Protein AF-A0A8J8BZ81-F1 (afdb_monomer)

Solvent-accessible surface area (backbone atoms only — not comparable to full-atom values): 2572 Å² total; per-residue (Å²): 132,87,57,73,70,46,77,48,79,47,65,31,39,84,41,91,99,47,33,45,67,100,47,66,69,94,46,58,73,38,78,45,78,49,76,41,65,61,132

Foldseek 3Di:
DFAWDDKDKDAWDDDVVAIDPRDHPVRHGPIDIDTDTDD

Structure (mmCIF, N/CA/C/O backbone):
data_AF-A0A8J8BZ81-F1
#
_entry.id   AF-A0A8J8BZ81-F1
#
loop_
_atom_site.group_PDB
_atom_site.id
_atom_site.type_symbol
_atom_site.label_atom_id
_atom_site.label_alt_id
_atom_site.label_comp_id
_atom_site.label_asym_id
_atom_site.label_entity_id
_atom_site.label_seq_id
_atom_site.pdbx_PDB_ins_code
_atom_site.Cartn_x
_ato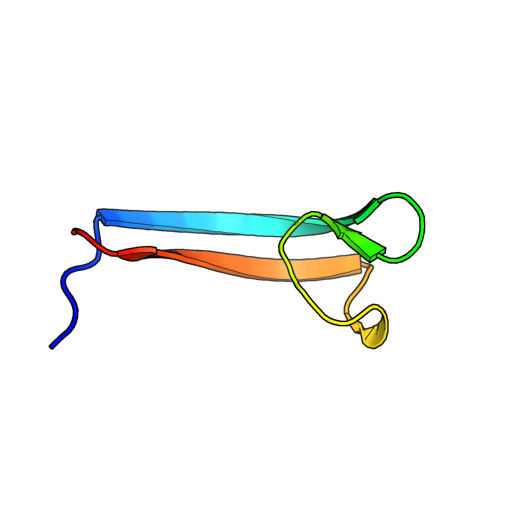m_site.Cartn_y
_atom_site.Cartn_z
_atom_site.occupancy
_atom_site.B_iso_or_equiv
_atom_site.auth_seq_id
_atom_site.auth_comp_id
_atom_site.auth_asym_id
_atom_site.auth_atom_id
_atom_site.pdbx_PDB_model_num
ATOM 1 N N . THR A 1 1 ? -10.2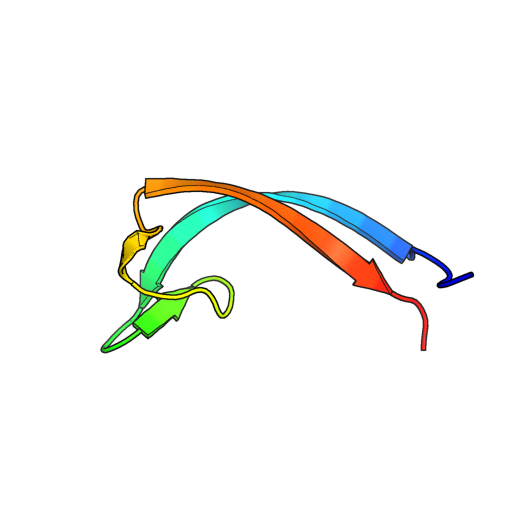55 -5.963 16.245 1.00 77.94 1 THR A N 1
ATOM 2 C CA . THR A 1 1 ? -10.341 -5.019 15.119 1.00 77.94 1 THR A CA 1
ATOM 3 C C . THR A 1 1 ? -9.146 -4.122 15.211 1.00 77.94 1 THR A C 1
ATOM 5 O O . THR A 1 1 ? -8.896 -3.636 16.305 1.00 77.94 1 THR A O 1
ATOM 8 N N . ASP A 1 2 ? -8.404 -3.955 14.124 1.00 86.62 2 ASP A N 1
ATOM 9 C CA . ASP A 1 2 ? -7.236 -3.078 14.135 1.00 86.62 2 ASP A CA 1
ATOM 10 C C . ASP A 1 2 ? -7.689 -1.613 14.133 1.00 86.62 2 ASP A C 1
ATOM 12 O O . ASP A 1 2 ? -8.605 -1.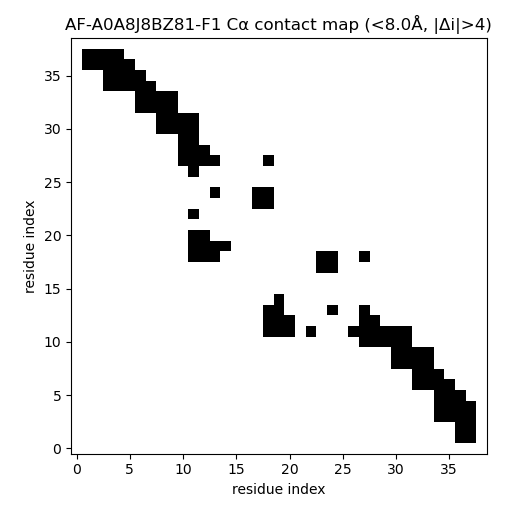242 13.391 1.00 86.62 2 ASP A O 1
ATOM 16 N N . GLU A 1 3 ? -7.079 -0.782 14.979 1.00 93.44 3 GLU A N 1
ATOM 17 C CA . GLU A 1 3 ? -7.337 0.657 14.981 1.00 93.44 3 GLU A CA 1
ATOM 18 C C . GLU A 1 3 ? -6.527 1.331 13.873 1.00 93.44 3 GLU A C 1
ATOM 20 O O . GLU A 1 3 ? -5.297 1.330 13.887 1.00 93.44 3 GLU A O 1
ATOM 25 N N . VAL A 1 4 ? -7.224 1.914 12.899 1.00 92.81 4 VAL A N 1
ATOM 26 C CA . VAL A 1 4 ? -6.605 2.625 11.778 1.00 92.81 4 VAL A CA 1
ATOM 27 C C . VAL A 1 4 ? -6.348 4.078 12.168 1.00 92.81 4 VAL A C 1
ATOM 29 O O . VAL A 1 4 ? -7.269 4.785 12.570 1.00 92.81 4 VAL A O 1
ATOM 32 N N . GLU A 1 5 ? -5.105 4.522 12.009 1.00 94.50 5 GLU A N 1
ATOM 33 C CA . GLU A 1 5 ? -4.680 5.908 12.223 1.00 94.50 5 GLU A CA 1
ATOM 34 C C . GLU A 1 5 ? -4.908 6.730 10.947 1.00 94.50 5 GLU A C 1
ATOM 36 O O . GLU A 1 5 ? -5.589 7.753 10.963 1.00 94.50 5 GLU A O 1
ATOM 41 N N . ILE A 1 6 ? -4.372 6.269 9.807 1.00 91.44 6 ILE A N 1
ATOM 42 C CA . ILE A 1 6 ? -4.443 6.995 8.529 1.00 91.44 6 ILE A CA 1
ATOM 43 C C . ILE A 1 6 ? -4.625 6.016 7.368 1.00 91.44 6 ILE A C 1
ATOM 45 O O . ILE A 1 6 ? -3.954 4.987 7.291 1.00 91.44 6 ILE A O 1
ATOM 49 N N . VAL A 1 7 ? -5.469 6.399 6.406 1.00 93.19 7 VAL A N 1
ATOM 50 C CA . VAL A 1 7 ? -5.532 5.785 5.073 1.00 93.19 7 VAL A CA 1
ATOM 51 C C . VAL A 1 7 ? -5.208 6.839 4.026 1.00 93.19 7 VAL A C 1
ATOM 53 O O . VAL A 1 7 ? -5.807 7.914 4.020 1.00 93.19 7 VAL A O 1
ATOM 56 N N . TYR A 1 8 ? -4.283 6.537 3.117 1.00 92.56 8 TYR A N 1
ATOM 57 C CA . TYR A 1 8 ? -3.982 7.429 1.998 1.00 92.56 8 TYR A CA 1
ATOM 58 C C . TYR A 1 8 ? -3.636 6.669 0.718 1.00 92.56 8 TYR A C 1
ATOM 60 O O . TYR A 1 8 ? -3.180 5.525 0.742 1.00 92.56 8 TYR A O 1
ATOM 68 N N . GLU A 1 9 ? -3.868 7.322 -0.419 1.00 90.06 9 GLU A N 1
ATOM 69 C CA . GLU A 1 9 ? -3.586 6.773 -1.742 1.00 90.06 9 GLU A CA 1
ATOM 70 C C . GLU A 1 9 ? -2.173 7.140 -2.211 1.00 90.06 9 GLU A C 1
ATOM 72 O O . GLU A 1 9 ? -1.718 8.277 -2.051 1.00 90.06 9 GLU A O 1
ATOM 77 N N . LYS A 1 10 ? -1.483 6.189 -2.846 1.00 91.19 10 LYS A N 1
ATOM 78 C CA . LYS A 1 10 ? -0.196 6.438 -3.503 1.00 91.19 10 LYS A CA 1
ATOM 79 C C . LYS A 1 10 ? -0.027 5.588 -4.761 1.00 91.19 10 LYS A C 1
ATOM 81 O O . LYS A 1 10 ? -0.710 4.587 -4.961 1.00 91.19 10 LYS A O 1
ATOM 86 N N . ARG A 1 11 ? 0.927 5.975 -5.610 1.00 92.00 11 ARG A N 1
ATOM 87 C CA . ARG A 1 11 ? 1.449 5.126 -6.690 1.00 92.00 11 ARG A CA 1
ATOM 88 C C . ARG A 1 11 ? 2.743 4.454 -6.254 1.00 92.00 11 ARG A C 1
ATOM 90 O O . ARG A 1 11 ? 3.607 5.110 -5.669 1.00 92.00 11 ARG A O 1
ATOM 97 N N . ILE A 1 12 ? 2.887 3.174 -6.584 1.00 91.25 12 ILE A N 1
ATOM 98 C CA . ILE A 1 12 ? 4.136 2.442 -6.351 1.00 91.25 12 ILE A CA 1
ATOM 99 C C . ILE A 1 12 ? 5.192 2.939 -7.343 1.00 91.25 12 ILE A C 1
ATOM 101 O O . ILE A 1 12 ? 4.988 2.877 -8.559 1.00 91.25 12 ILE A O 1
ATOM 105 N N . THR A 1 13 ? 6.332 3.401 -6.826 1.00 91.00 13 THR A N 1
ATOM 106 C CA . THR A 1 13 ? 7.475 3.871 -7.627 1.00 91.00 13 THR A CA 1
ATOM 107 C C . THR A 1 13 ? 8.686 2.955 -7.442 1.00 91.00 13 THR A C 1
ATOM 109 O O . THR A 1 13 ? 8.852 2.407 -6.353 1.00 91.00 13 THR A O 1
ATOM 112 N N . PRO A 1 14 ? 9.579 2.812 -8.434 1.00 88.38 14 PRO A N 1
ATOM 113 C CA . PRO A 1 14 ? 10.844 2.103 -8.243 1.00 88.38 14 PRO A CA 1
ATOM 114 C C . PRO A 1 14 ? 11.700 2.738 -7.134 1.00 88.38 14 PRO A C 1
ATOM 116 O O . PRO A 1 14 ? 11.712 3.962 -6.980 1.00 88.38 14 PRO A O 1
ATOM 119 N N . PHE A 1 15 ? 12.427 1.919 -6.374 1.00 87.94 15 PHE A N 1
ATOM 120 C CA . PHE A 1 15 ? 13.428 2.382 -5.410 1.00 87.94 15 PHE A CA 1
ATOM 121 C C . PHE A 1 15 ? 14.579 1.371 -5.315 1.00 87.94 15 PHE A C 1
ATOM 123 O O . PHE A 1 15 ? 14.444 0.314 -4.701 1.00 87.94 15 PHE A O 1
ATOM 130 N N . GLY A 1 16 ? 15.711 1.680 -5.956 1.00 85.88 16 GLY A N 1
ATOM 131 C CA . GLY A 1 16 ? 16.859 0.772 -6.045 1.00 85.88 16 GLY A CA 1
ATOM 132 C C . GLY A 1 16 ? 16.476 -0.585 -6.649 1.00 85.88 16 GLY A C 1
ATOM 133 O O . GLY A 1 16 ? 15.842 -0.652 -7.700 1.00 85.88 16 GLY A O 1
ATOM 134 N N . ASN A 1 17 ? 16.816 -1.670 -5.946 1.00 85.38 17 ASN A N 1
ATOM 135 C CA . ASN A 1 17 ? 16.417 -3.035 -6.303 1.00 85.38 17 ASN A CA 1
ATOM 136 C C . ASN A 1 17 ? 15.005 -3.418 -5.821 1.00 85.38 17 ASN A C 1
ATOM 138 O O . ASN A 1 17 ? 14.640 -4.583 -5.964 1.00 85.38 17 ASN A O 1
ATOM 142 N N . GLY A 1 18 ? 14.215 -2.490 -5.275 1.00 81.44 18 GLY A N 1
ATOM 143 C CA . GLY A 1 18 ? 12.863 -2.710 -4.755 1.00 81.44 18 GLY A CA 1
ATOM 144 C C . GLY A 1 18 ? 11.848 -1.681 -5.265 1.00 81.44 18 GLY A C 1
ATOM 145 O O . GLY A 1 18 ? 12.057 -1.019 -6.286 1.00 81.44 18 GLY A O 1
ATOM 146 N N . ALA A 1 19 ? 10.729 -1.559 -4.554 1.00 88.00 19 ALA A N 1
ATOM 147 C CA . ALA A 1 19 ? 9.719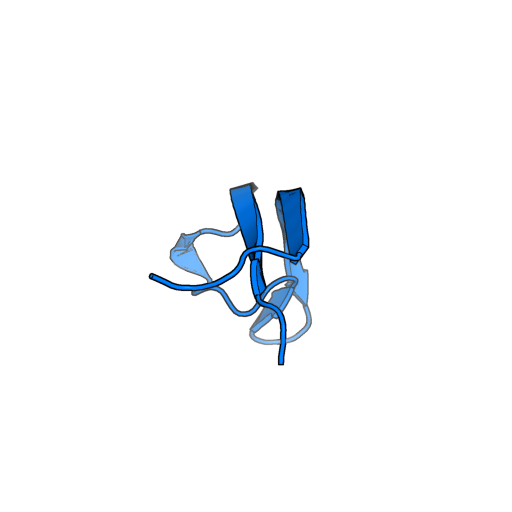 -0.534 -4.784 1.00 88.00 19 ALA A CA 1
ATOM 148 C C . ALA A 1 19 ? 9.550 0.338 -3.530 1.00 88.00 19 ALA A C 1
ATOM 150 O O . ALA A 1 19 ? 9.882 -0.073 -2.423 1.00 88.00 19 ALA A O 1
ATOM 151 N N . LYS A 1 2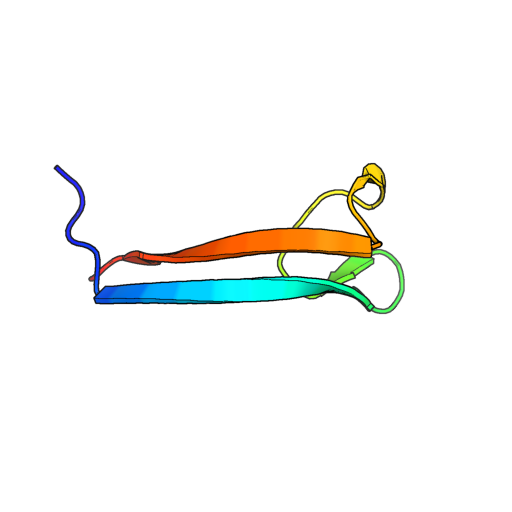0 ? 9.064 1.564 -3.716 1.00 79.88 20 LYS A N 1
ATOM 152 C CA . LYS A 1 20 ? 8.720 2.502 -2.645 1.00 79.88 20 LYS A CA 1
ATOM 153 C C . LYS A 1 20 ? 7.279 2.228 -2.224 1.00 79.88 20 LYS A C 1
ATOM 155 O O . LYS A 1 20 ? 6.414 2.200 -3.098 1.00 79.88 20 LYS A O 1
ATOM 160 N N . VAL A 1 21 ? 7.031 2.108 -0.915 1.00 80.75 21 VAL A N 1
ATOM 161 C CA . VAL A 1 21 ? 5.962 1.262 -0.334 1.00 80.75 21 VAL A CA 1
ATOM 162 C C . VAL A 1 21 ? 6.385 -0.196 -0.517 1.00 80.75 21 VAL A C 1
ATOM 164 O O . VAL A 1 21 ? 6.545 -0.599 -1.663 1.00 80.75 21 VAL A O 1
ATOM 167 N N . ASP A 1 22 ? 6.643 -0.930 0.577 1.00 78.12 22 ASP A N 1
ATOM 168 C CA . ASP A 1 22 ? 7.207 -2.299 0.604 1.00 78.12 22 ASP A CA 1
ATOM 169 C C . ASP A 1 22 ? 6.305 -3.325 -0.106 1.00 78.12 22 ASP A C 1
ATOM 171 O O . ASP A 1 22 ? 5.673 -4.195 0.489 1.00 78.12 22 ASP A O 1
ATOM 175 N N . ALA A 1 23 ? 6.214 -3.195 -1.422 1.00 87.12 23 ALA A N 1
ATOM 176 C CA . ALA A 1 23 ? 5.348 -3.945 -2.301 1.00 87.12 23 ALA A CA 1
ATOM 177 C C . ALA A 1 23 ? 6.200 -4.699 -3.335 1.00 87.12 23 ALA A C 1
ATOM 179 O O . ALA A 1 23 ? 7.230 -4.194 -3.797 1.00 87.12 23 ALA A O 1
ATOM 180 N N . PRO A 1 24 ? 5.778 -5.903 -3.760 1.00 89.56 24 PRO A N 1
ATOM 181 C CA . PRO A 1 24 ? 6.460 -6.635 -4.822 1.00 89.56 24 PRO A CA 1
ATOM 182 C C . PRO A 1 24 ? 6.579 -5.831 -6.128 1.00 89.56 24 PRO A C 1
ATOM 184 O O . PRO A 1 24 ? 5.630 -5.168 -6.548 1.00 89.56 24 PRO A O 1
ATOM 187 N N . LYS A 1 25 ? 7.708 -5.980 -6.844 1.00 90.31 25 LYS A N 1
ATOM 188 C CA . LYS A 1 25 ? 7.998 -5.258 -8.106 1.00 90.31 25 LYS A CA 1
ATOM 189 C C . LYS A 1 25 ? 6.899 -5.362 -9.164 1.00 90.31 25 LYS A C 1
ATOM 191 O O . LYS A 1 25 ? 6.701 -4.424 -9.927 1.00 90.31 25 LYS A O 1
ATOM 196 N N . ARG A 1 26 ? 6.173 -6.486 -9.197 1.00 92.50 26 ARG A N 1
ATOM 197 C CA . ARG A 1 26 ? 5.066 -6.732 -10.139 1.00 92.50 26 ARG A CA 1
ATOM 198 C C . ARG A 1 26 ? 3.913 -5.724 -10.031 1.00 92.50 26 ARG A C 1
ATOM 200 O O . ARG A 1 26 ? 3.051 -5.725 -10.895 1.00 92.50 26 ARG A O 1
ATOM 207 N N . TYR A 1 27 ? 3.890 -4.894 -8.987 1.00 92.31 27 TYR A N 1
ATOM 208 C CA . TYR A 1 27 ? 2.868 -3.871 -8.766 1.00 92.31 27 TYR A CA 1
ATOM 209 C C . TYR A 1 27 ? 3.362 -2.433 -9.009 1.00 92.31 27 TYR A C 1
ATOM 211 O O . TYR A 1 27 ? 2.631 -1.485 -8.727 1.00 92.31 27 TYR A O 1
ATOM 219 N N . ILE A 1 28 ? 4.585 -2.233 -9.516 1.00 92.69 28 ILE A N 1
ATOM 220 C CA . ILE A 1 28 ? 5.067 -0.898 -9.905 1.00 92.69 28 ILE A CA 1
ATOM 221 C C . ILE A 1 28 ? 4.107 -0.283 -10.935 1.00 92.69 28 ILE A C 1
ATOM 223 O O . ILE A 1 28 ? 3.748 -0.927 -11.915 1.00 92.69 28 ILE A O 1
ATOM 227 N N . GLY A 1 29 ? 3.707 0.974 -10.711 1.00 90.19 29 GLY A N 1
ATOM 228 C CA . GLY A 1 29 ? 2.726 1.684 -11.542 1.00 90.19 29 GLY A CA 1
ATOM 229 C C . GLY A 1 29 ? 1.275 1.555 -11.068 1.00 90.19 29 GLY A C 1
ATOM 230 O O . GLY A 1 29 ? 0.439 2.375 -11.454 1.00 90.19 29 GLY A O 1
ATOM 231 N N . ASN A 1 30 ? 0.975 0.610 -10.175 1.00 94.31 30 ASN A N 1
ATOM 232 C CA . ASN A 1 30 ? -0.369 0.458 -9.629 1.00 94.31 30 ASN A CA 1
ATOM 233 C C . ASN A 1 30 ? -0.676 1.559 -8.601 1.00 94.31 30 ASN A C 1
ATOM 235 O O . ASN A 1 30 ? 0.205 2.045 -7.880 1.00 94.31 30 ASN A O 1
ATOM 239 N N . ARG A 1 31 ? -1.960 1.928 -8.517 1.00 94.25 31 ARG A N 1
ATOM 240 C CA . ARG A 1 31 ? -2.517 2.698 -7.397 1.00 94.25 31 ARG A CA 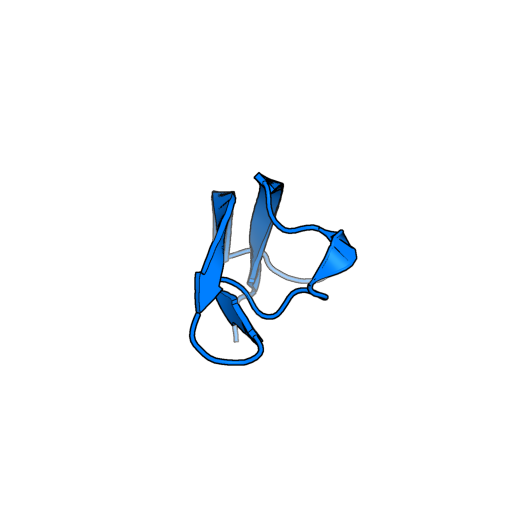1
ATOM 241 C C . ARG A 1 31 ? -2.730 1.756 -6.217 1.00 94.25 31 ARG A C 1
ATOM 243 O O . ARG A 1 31 ? -3.240 0.652 -6.404 1.00 94.25 31 ARG A O 1
ATOM 250 N N . VAL A 1 32 ? -2.350 2.196 -5.024 1.00 93.19 32 VAL A N 1
ATOM 251 C CA . VAL A 1 32 ? -2.521 1.445 -3.777 1.00 93.19 32 VAL A CA 1
ATOM 252 C C . VAL A 1 32 ? 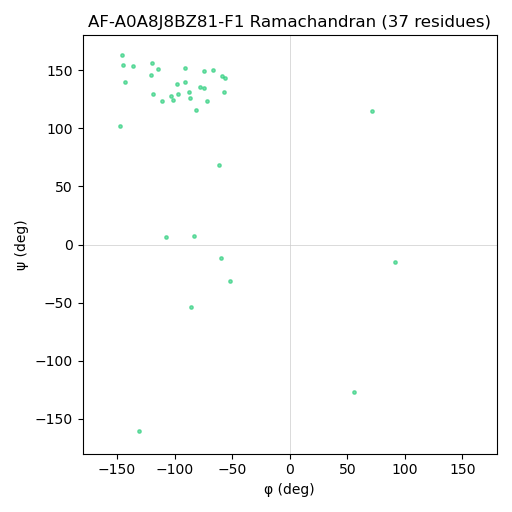-3.034 2.350 -2.666 1.00 93.19 32 VAL A C 1
ATOM 254 O O . VAL A 1 32 ? -2.760 3.552 -2.659 1.00 93.19 32 VAL A O 1
ATOM 257 N N . TYR A 1 33 ? -3.731 1.746 -1.709 1.00 92.94 33 TYR A N 1
ATOM 258 C CA . TYR A 1 33 ? -4.028 2.362 -0.423 1.00 92.94 33 TYR A CA 1
ATOM 259 C C . TYR A 1 33 ? -3.011 1.883 0.608 1.00 92.94 33 TYR A C 1
ATOM 261 O O . TYR A 1 33 ? -2.772 0.682 0.733 1.00 92.94 33 TYR A O 1
ATOM 269 N N . VAL A 1 34 ? -2.412 2.825 1.331 1.00 90.75 34 VAL A N 1
ATOM 270 C CA . VAL A 1 34 ? -1.553 2.542 2.480 1.00 90.75 34 VAL A CA 1
ATOM 271 C C . VAL A 1 34 ? -2.357 2.830 3.737 1.00 90.75 34 VAL A C 1
ATOM 273 O O . VAL A 1 34 ? -2.928 3.912 3.874 1.00 90.75 34 VAL A O 1
ATOM 276 N N . ILE A 1 35 ? -2.400 1.848 4.632 1.00 92.62 35 ILE A N 1
ATOM 277 C CA . ILE A 1 35 ? -3.088 1.925 5.917 1.00 92.62 35 ILE A CA 1
ATOM 278 C C . ILE A 1 35 ? -2.011 1.932 7.000 1.00 92.62 35 ILE A C 1
ATOM 280 O O . ILE A 1 35 ? -1.166 1.039 7.038 1.00 92.62 35 ILE A O 1
ATOM 284 N N . ILE A 1 36 ? -2.026 2.954 7.848 1.00 89.88 36 ILE A N 1
ATOM 285 C CA . ILE A 1 36 ? -1.202 3.034 9.053 1.00 89.88 36 ILE A CA 1
ATOM 286 C C . ILE A 1 36 ? -2.106 2.675 10.228 1.00 89.88 36 ILE A C 1
ATOM 288 O O . ILE A 1 36 ? -3.162 3.283 10.397 1.00 89.88 36 ILE A O 1
ATOM 292 N N . LEU A 1 37 ? -1.705 1.676 11.008 1.00 94.12 37 LEU A N 1
ATOM 293 C CA . LEU A 1 37 ? -2.396 1.264 12.227 1.00 94.12 37 LEU A CA 1
ATOM 294 C C . LEU A 1 37 ? -1.830 2.024 13.429 1.00 94.12 37 LEU A C 1
ATOM 296 O O . LEU A 1 37 ? -0.655 2.405 13.421 1.00 94.12 37 LEU A O 1
ATOM 300 N N . LYS A 1 38 ? -2.655 2.231 14.455 1.00 91.00 38 LYS A N 1
ATOM 301 C CA . LYS A 1 38 ? -2.179 2.697 15.760 1.00 91.00 38 LYS A CA 1
ATOM 302 C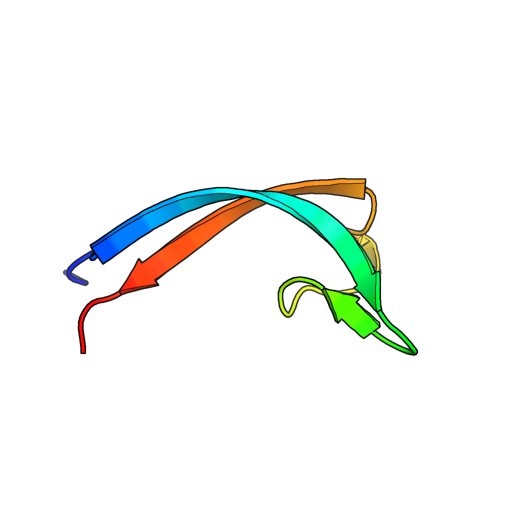 C . LYS A 1 38 ? -1.306 1.627 16.417 1.00 91.00 38 LYS A C 1
ATOM 304 O O . LYS A 1 38 ? -1.480 0.439 16.149 1.00 91.00 38 LYS A O 1
ATOM 309 N N . GLN A 1 39 ? -0.353 2.078 17.232 1.00 81.44 39 GLN A N 1
AT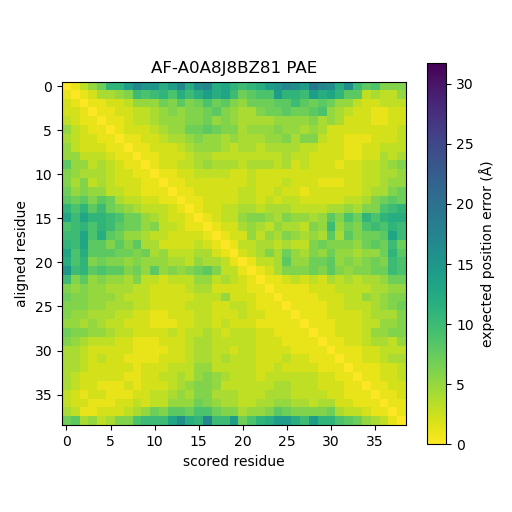OM 310 C CA . GLN A 1 39 ? 0.507 1.204 18.036 1.00 81.44 39 GLN A CA 1
ATOM 311 C C . GLN A 1 39 ? -0.253 0.572 19.197 1.00 81.44 39 GLN A C 1
ATOM 313 O O . GLN A 1 39 ? -1.120 1.268 19.771 1.00 81.44 39 GLN A O 1
#

Secondary structure (DSSP, 8-state):
-PPEEEEEEEE-EEETTEEESS--GGGTT-EEEEEEEP-

Sequence (39 aa):
TDEVEIVYEKRITPFGNGAKVDAPKRYIGNRVYVIILKQ

Mean predicted aligned error: 4.08 Å

pLDDT: mean 89.31, std 4.64, range [77.94, 94.5]

Radius of gyration: 11.65 Å; Cα contacts (8 Å, |Δi|>4): 60; chains: 1; bounding box: 27×14×30 Å